Protein AF-A0A355UJI3-F1 (afdb_monomer)

Secondary structure (DSSP, 8-state):
--HHHHHHHHHHHHHHHHHHHHHHHHHHHHHHHHHHHHHHHHHHHHHHHTTSS-HHHHHHHHHHHHHHHHHHHHHHHHHHHHHHHHHHHHTEETTTTEE--------

Mean predicted aligned error: 5.79 Å

Sequence (107 aa):
MILLNQEERIREIIDIINQINILSENILVVKKTKELAEKRYEISKSRYENGKIGFLDYSNAQSDKDKSTLDFLQLLKKKWELYYKIRKLTLYDFKTNQKIKYKENME

Structure (mmCIF, N/CA/C/O backbone):
data_AF-A0A355UJI3-F1
#
_entry.id   AF-A0A355UJI3-F1
#
loop_
_atom_site.group_PDB
_atom_site.id
_atom_site.type_symbol
_atom_site.label_atom_id
_atom_site.label_alt_id
_atom_site.label_comp_id
_atom_site.label_asym_id
_atom_site.label_entity_id
_atom_site.label_seq_id
_atom_site.pdbx_PDB_ins_code
_atom_site.Cartn_x
_atom_site.Cartn_y
_atom_site.Cartn_z
_atom_site.occupancy
_atom_site.B_iso_or_equiv
_atom_site.auth_seq_id
_atom_site.auth_comp_id
_atom_site.auth_asym_id
_atom_site.auth_atom_id
_atom_site.pdbx_PDB_model_num
ATOM 1 N N . MET A 1 1 ? -13.656 -9.686 36.298 1.00 41.19 1 MET A N 1
ATOM 2 C CA . MET A 1 1 ? -13.497 -10.172 34.907 1.00 41.19 1 MET A CA 1
ATOM 3 C C . MET A 1 1 ? -14.114 -9.250 33.842 1.00 41.19 1 MET A C 1
ATOM 5 O O . MET A 1 1 ? -13.626 -9.264 32.727 1.00 41.19 1 MET A O 1
ATOM 9 N N . ILE A 1 2 ? -15.113 -8.402 34.148 1.00 43.78 2 ILE A N 1
ATOM 10 C CA . ILE A 1 2 ? -15.722 -7.473 33.159 1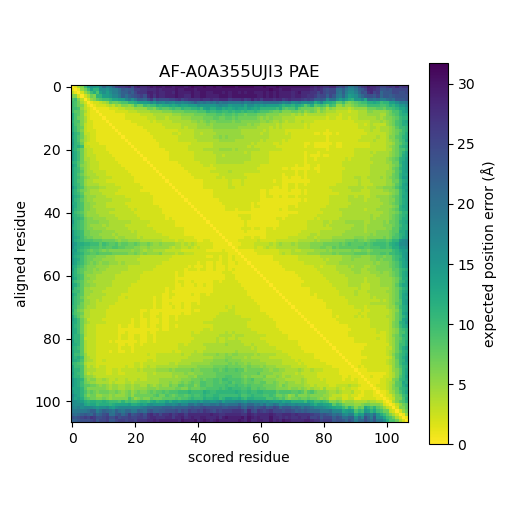.00 43.78 2 ILE A CA 1
ATOM 11 C C . ILE A 1 2 ? -14.919 -6.161 32.978 1.00 43.78 2 ILE A C 1
ATOM 13 O O . ILE A 1 2 ? -14.918 -5.589 31.892 1.00 43.78 2 ILE A O 1
ATOM 17 N N . LEU A 1 3 ? -14.171 -5.715 33.996 1.00 44.59 3 LEU A N 1
ATOM 18 C CA . LEU A 1 3 ? -13.338 -4.498 33.926 1.00 44.59 3 LEU A CA 1
ATOM 19 C C . LEU A 1 3 ? -12.045 -4.673 33.104 1.00 44.59 3 LEU A C 1
ATOM 21 O O . LEU A 1 3 ? -11.636 -3.738 32.425 1.00 44.59 3 LEU A O 1
ATOM 25 N N . LEU A 1 4 ? -11.467 -5.883 33.077 1.00 48.44 4 LEU A N 1
ATOM 26 C CA . LEU A 1 4 ? -10.279 -6.209 32.265 1.00 48.44 4 LEU A CA 1
ATOM 27 C C . LEU A 1 4 ? -10.532 -6.047 30.748 1.00 48.44 4 LEU A C 1
ATOM 29 O O . LEU A 1 4 ? -9.620 -5.705 30.007 1.00 48.44 4 LEU A O 1
ATOM 33 N N . ASN A 1 5 ? -11.784 -6.186 30.297 1.00 68.12 5 ASN A N 1
ATOM 34 C CA . ASN A 1 5 ? -12.153 -6.193 28.876 1.00 68.12 5 ASN A CA 1
ATOM 35 C C . ASN A 1 5 ? -12.242 -4.778 28.251 1.00 68.12 5 ASN A C 1
ATOM 37 O O . ASN A 1 5 ? -12.036 -4.600 27.053 1.00 68.12 5 ASN A O 1
ATOM 41 N N . GLN A 1 6 ? -12.531 -3.731 29.036 1.00 71.44 6 GLN A N 1
ATOM 42 C CA . GLN A 1 6 ? -12.634 -2.366 28.486 1.00 71.44 6 GLN A CA 1
ATOM 43 C C . GLN A 1 6 ? -11.256 -1.749 28.226 1.00 71.44 6 GLN A C 1
ATOM 45 O O . GLN A 1 6 ? -11.043 -1.140 27.179 1.00 71.44 6 GLN A O 1
ATOM 50 N N . GLU A 1 7 ? -10.305 -1.940 29.141 1.00 83.12 7 GLU A N 1
ATOM 51 C CA . GLU A 1 7 ? -8.935 -1.446 28.966 1.00 83.12 7 GLU A CA 1
ATOM 52 C C . GLU A 1 7 ? -8.203 -2.158 27.826 1.00 83.12 7 GLU A C 1
ATOM 54 O O . GLU A 1 7 ? -7.446 -1.525 27.092 1.00 83.12 7 GLU A O 1
ATOM 59 N N . GLU A 1 8 ? -8.433 -3.462 27.653 1.00 85.12 8 GLU A N 1
ATOM 60 C CA . GLU A 1 8 ? -7.911 -4.226 26.514 1.00 85.12 8 GLU A CA 1
ATOM 61 C C . GLU A 1 8 ? -8.478 -3.713 25.186 1.00 85.12 8 GLU A C 1
ATOM 63 O O . GLU A 1 8 ? -7.716 -3.468 24.251 1.00 85.12 8 GLU A O 1
ATOM 68 N N . ARG A 1 9 ? -9.789 -3.442 25.114 1.00 84.25 9 ARG A N 1
ATOM 69 C CA . ARG A 1 9 ? -10.416 -2.858 23.915 1.00 84.25 9 ARG A CA 1
ATOM 70 C C . ARG A 1 9 ? -9.897 -1.460 23.594 1.00 84.25 9 ARG A C 1
ATOM 72 O O . ARG A 1 9 ? -9.681 -1.150 22.425 1.00 84.25 9 ARG A O 1
ATOM 79 N N . ILE A 1 10 ? -9.705 -0.607 24.603 1.00 89.62 10 ILE A N 1
ATOM 80 C CA . ILE A 1 10 ? -9.150 0.740 24.405 1.00 89.62 10 ILE A CA 1
ATOM 81 C C . ILE A 1 10 ? -7.712 0.647 23.889 1.00 89.62 10 ILE A C 1
ATOM 83 O O . ILE A 1 10 ? -7.374 1.340 22.930 1.00 89.62 10 ILE A O 1
ATOM 87 N N . ARG A 1 11 ? -6.889 -0.235 24.470 1.00 92.00 11 ARG A N 1
ATOM 88 C CA . ARG A 1 11 ? -5.525 -0.488 23.986 1.00 92.00 11 ARG A CA 1
ATOM 89 C C . ARG A 1 11 ? -5.519 -0.958 22.534 1.00 92.00 11 ARG A C 1
ATOM 91 O O . ARG A 1 11 ? -4.834 -0.353 21.716 1.00 92.00 11 ARG A O 1
ATOM 98 N N . GLU A 1 12 ? -6.354 -1.937 22.186 1.00 92.44 12 GLU A N 1
ATOM 99 C CA . GLU A 1 12 ? -6.461 -2.419 20.804 1.00 92.44 12 GLU A CA 1
ATOM 100 C C . GLU A 1 12 ? -6.870 -1.298 19.830 1.00 92.44 12 GLU A C 1
ATOM 102 O O . GLU A 1 12 ? -6.328 -1.200 18.727 1.00 92.44 12 GLU A O 1
ATOM 107 N N . ILE A 1 13 ? -7.796 -0.419 20.228 1.00 93.38 13 ILE A N 1
ATOM 108 C CA . ILE A 1 13 ? -8.201 0.739 19.417 1.00 93.38 13 ILE A CA 1
ATOM 109 C C . ILE A 1 13 ? -7.025 1.699 19.200 1.00 93.38 13 ILE A C 1
ATOM 111 O O . ILE A 1 13 ? -6.801 2.127 18.066 1.00 93.38 13 ILE A O 1
ATOM 115 N N . ILE A 1 14 ? -6.273 2.026 20.255 1.00 94.81 14 ILE A N 1
ATOM 116 C CA . ILE A 1 14 ? -5.101 2.912 20.172 1.00 94.81 14 ILE A CA 1
ATOM 117 C C . ILE A 1 14 ? -4.053 2.320 19.221 1.00 94.81 14 ILE A C 1
ATOM 119 O O . ILE A 1 14 ? -3.566 3.021 18.332 1.00 94.81 14 ILE A O 1
ATOM 123 N N . ASP A 1 15 ? -3.768 1.024 19.340 1.00 96.44 15 ASP A N 1
ATOM 124 C CA . ASP A 1 15 ? -2.810 0.334 18.474 1.00 96.44 15 ASP A CA 1
ATOM 125 C C . ASP A 1 15 ? -3.242 0.361 17.004 1.00 96.44 15 ASP A C 1
ATOM 127 O O . ASP A 1 15 ? -2.427 0.629 16.117 1.00 96.44 15 ASP A O 1
ATOM 131 N N . ILE A 1 16 ? -4.531 0.135 16.723 1.00 96.38 16 ILE A N 1
ATOM 132 C CA . ILE A 1 16 ? -5.075 0.216 15.360 1.00 96.38 16 ILE A CA 1
ATOM 133 C C . ILE A 1 16 ? -4.948 1.639 14.802 1.00 96.38 16 ILE A C 1
ATOM 135 O O . ILE A 1 16 ? -4.554 1.799 13.646 1.00 96.38 16 ILE A O 1
ATOM 139 N N . ILE A 1 17 ? -5.256 2.671 15.594 1.00 95.62 17 ILE A N 1
ATOM 140 C CA . ILE A 1 17 ? -5.135 4.074 15.165 1.00 95.62 17 ILE A CA 1
ATOM 141 C C . ILE A 1 17 ? -3.679 4.402 14.819 1.00 95.62 17 ILE A C 1
ATOM 143 O O . ILE A 1 17 ? -3.413 4.949 13.747 1.00 95.62 17 ILE A O 1
ATOM 147 N N . ASN A 1 18 ? -2.734 4.003 15.672 1.00 97.12 18 ASN A N 1
ATOM 148 C CA . ASN A 1 18 ? -1.306 4.198 15.424 1.00 97.12 18 ASN A CA 1
ATOM 149 C C . ASN A 1 18 ? -0.859 3.508 14.126 1.00 97.12 18 ASN A C 1
ATOM 151 O O . ASN A 1 18 ? -0.186 4.120 13.295 1.00 97.12 18 ASN A O 1
ATOM 155 N N . GLN A 1 19 ? -1.295 2.266 13.894 1.00 97.69 19 GLN A N 1
ATOM 156 C CA . GLN A 1 19 ? -1.004 1.548 12.651 1.00 97.69 19 GLN A CA 1
ATOM 157 C C . GLN A 1 19 ? -1.610 2.230 11.417 1.00 97.69 19 GLN A C 1
ATOM 159 O O . GLN A 1 19 ? -0.947 2.320 10.385 1.00 97.69 19 GLN A O 1
ATOM 164 N N . ILE A 1 20 ? -2.845 2.739 11.500 1.00 97.06 20 ILE A N 1
ATOM 165 C CA . ILE A 1 20 ? -3.483 3.480 10.400 1.00 97.06 20 ILE A CA 1
ATOM 166 C C . ILE A 1 20 ? -2.700 4.756 10.070 1.00 97.06 20 ILE A C 1
ATOM 168 O O . ILE A 1 20 ? -2.553 5.076 8.886 1.00 97.06 20 ILE A O 1
ATOM 172 N N . ASN A 1 21 ? -2.187 5.469 11.075 1.00 96.25 21 ASN A N 1
ATOM 173 C CA . ASN A 1 21 ? -1.377 6.673 10.870 1.00 96.25 21 ASN A CA 1
ATOM 174 C C . ASN A 1 21 ? -0.077 6.338 10.127 1.00 96.25 21 ASN A C 1
ATOM 176 O O . ASN A 1 21 ? 0.158 6.877 9.045 1.00 96.25 21 ASN A O 1
ATOM 180 N N . ILE A 1 22 ? 0.680 5.350 10.616 1.00 97.44 22 ILE A N 1
ATOM 181 C CA . ILE A 1 22 ? 1.919 4.881 9.971 1.00 97.44 22 ILE A CA 1
ATOM 182 C C . ILE A 1 22 ? 1.648 4.403 8.536 1.00 97.44 22 ILE A C 1
ATOM 184 O O . ILE A 1 22 ? 2.358 4.761 7.596 1.00 97.44 22 ILE A O 1
ATOM 188 N N . LEU A 1 23 ? 0.589 3.614 8.324 1.00 97.56 23 LEU A N 1
ATOM 189 C CA . LEU A 1 23 ? 0.215 3.158 6.983 1.00 97.56 23 LEU A CA 1
ATOM 190 C C . LEU A 1 23 ? -0.171 4.314 6.064 1.00 97.56 23 LEU A C 1
ATOM 192 O O . LEU A 1 23 ? 0.101 4.246 4.870 1.00 97.56 23 LEU A O 1
ATOM 196 N N . SER A 1 24 ? -0.803 5.365 6.586 1.00 96.88 24 SER A N 1
ATOM 197 C CA . SER A 1 24 ? -1.184 6.530 5.787 1.00 96.88 24 SER A CA 1
ATOM 198 C C . SER A 1 24 ? 0.040 7.268 5.256 1.00 96.88 24 SER A C 1
ATOM 200 O O . SER A 1 24 ? 0.064 7.606 4.074 1.00 96.88 24 SER A O 1
ATOM 202 N N . GLU A 1 25 ? 1.068 7.445 6.083 1.00 97.06 25 GLU A N 1
ATOM 203 C CA . GLU A 1 25 ? 2.350 8.022 5.667 1.00 97.06 25 GLU A CA 1
ATOM 204 C C . GLU A 1 25 ? 3.062 7.123 4.649 1.00 97.06 25 GLU A C 1
ATOM 206 O O . GLU A 1 25 ? 3.444 7.579 3.568 1.00 97.06 25 GLU A O 1
ATOM 211 N N . ASN A 1 26 ? 3.140 5.819 4.927 1.00 97.44 26 ASN A N 1
ATOM 212 C CA . ASN A 1 26 ? 3.767 4.853 4.024 1.00 97.44 26 ASN A CA 1
ATOM 213 C C . ASN A 1 26 ? 3.064 4.776 2.663 1.00 97.44 26 ASN A C 1
ATOM 215 O O . ASN A 1 26 ? 3.728 4.672 1.635 1.00 97.44 26 ASN A O 1
ATOM 219 N N . ILE A 1 27 ? 1.732 4.880 2.620 1.00 98.25 27 ILE A N 1
ATOM 220 C CA . ILE A 1 27 ? 0.973 4.924 1.362 1.00 98.25 27 ILE A CA 1
ATOM 221 C C . ILE A 1 27 ? 1.385 6.130 0.516 1.00 98.25 27 ILE A C 1
ATOM 223 O O . ILE A 1 27 ? 1.501 5.990 -0.700 1.00 98.25 27 ILE A O 1
ATOM 227 N N . LEU A 1 28 ? 1.635 7.298 1.119 1.00 97.56 28 LEU A N 1
ATOM 228 C CA . LEU A 1 28 ? 2.091 8.477 0.374 1.00 97.56 28 LEU A CA 1
ATOM 229 C C . LEU A 1 28 ? 3.481 8.259 -0.230 1.00 97.56 28 LEU A C 1
ATOM 231 O O . LEU A 1 28 ? 3.714 8.640 -1.378 1.00 97.56 28 LEU A O 1
ATOM 235 N N . VAL A 1 29 ? 4.388 7.628 0.518 1.00 97.69 29 VAL A N 1
ATOM 236 C CA . VAL A 1 29 ? 5.737 7.294 0.040 1.00 97.69 29 VAL A CA 1
ATOM 237 C C . VAL A 1 29 ? 5.668 6.270 -1.093 1.00 97.69 29 VAL A C 1
ATOM 239 O O . VAL A 1 29 ? 6.167 6.525 -2.187 1.00 97.69 29 VAL A O 1
ATOM 242 N N . VAL A 1 30 ? 4.983 5.146 -0.873 1.00 97.31 30 VAL A N 1
ATOM 243 C CA . VAL A 1 30 ? 4.873 4.058 -1.857 1.00 97.31 30 VAL A CA 1
ATOM 244 C C . VAL A 1 30 ? 4.128 4.511 -3.113 1.00 97.31 30 VAL A C 1
ATOM 246 O O . VAL A 1 30 ? 4.492 4.103 -4.213 1.00 97.31 30 VAL A O 1
ATOM 249 N N . LYS A 1 31 ? 3.150 5.420 -2.994 1.00 98.44 31 LYS A N 1
ATOM 250 C CA . LYS A 1 31 ? 2.497 6.040 -4.156 1.00 98.44 31 LYS A CA 1
ATOM 251 C C . LYS A 1 31 ? 3.502 6.779 -5.043 1.00 98.44 31 LYS A C 1
ATOM 253 O O . LYS A 1 31 ? 3.506 6.563 -6.251 1.00 98.44 31 LYS A O 1
ATOM 258 N N . LYS A 1 32 ? 4.378 7.603 -4.458 1.00 98.00 32 LYS A N 1
ATOM 259 C CA . LYS A 1 32 ? 5.425 8.318 -5.210 1.00 98.00 32 LYS A CA 1
ATOM 260 C C . LYS A 1 32 ? 6.418 7.348 -5.856 1.00 98.00 32 LYS A C 1
ATOM 262 O O . LYS A 1 32 ? 6.796 7.544 -7.008 1.00 98.00 32 LYS A O 1
ATOM 267 N N . THR A 1 33 ? 6.806 6.287 -5.147 1.00 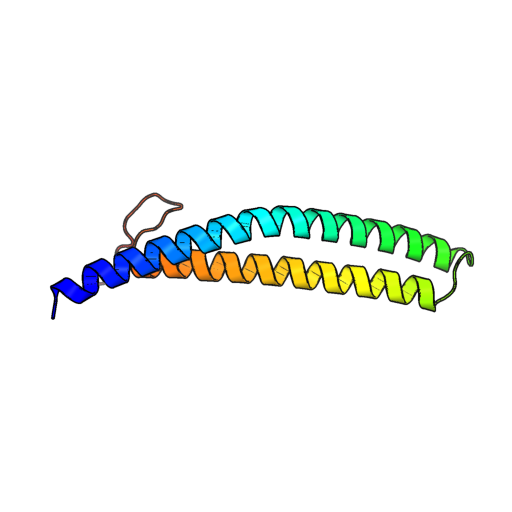97.50 33 THR A N 1
ATOM 268 C CA . THR A 1 33 ? 7.679 5.236 -5.695 1.00 97.50 33 THR A CA 1
ATOM 269 C C . THR A 1 33 ? 7.029 4.527 -6.881 1.00 97.50 33 THR A C 1
ATOM 271 O O . THR A 1 33 ? 7.675 4.354 -7.912 1.00 97.50 33 THR A O 1
ATOM 274 N N . LYS A 1 34 ? 5.738 4.184 -6.782 1.00 98.44 34 LYS A N 1
ATOM 275 C CA . LYS A 1 34 ? 4.962 3.607 -7.886 1.00 98.44 34 LYS A CA 1
ATOM 276 C C . LYS A 1 34 ? 4.938 4.540 -9.100 1.00 98.44 34 LYS A C 1
ATOM 278 O O . LYS A 1 34 ? 5.255 4.096 -10.197 1.00 98.44 34 LYS A O 1
ATOM 283 N N . GLU A 1 35 ? 4.624 5.822 -8.909 1.00 98.50 35 GLU A N 1
ATOM 284 C CA . GLU A 1 35 ? 4.603 6.817 -9.995 1.00 98.50 35 GLU A CA 1
ATOM 285 C C . GLU A 1 35 ? 5.977 6.961 -10.674 1.00 98.50 35 GLU A C 1
ATOM 287 O O . GLU A 1 35 ? 6.069 7.110 -11.895 1.00 98.50 35 GLU A O 1
ATOM 292 N N . LEU A 1 36 ? 7.065 6.899 -9.900 1.00 98.31 36 LEU A N 1
ATOM 293 C CA . LEU A 1 36 ? 8.426 6.909 -10.438 1.00 98.31 36 LEU A CA 1
ATOM 294 C C . LEU A 1 36 ? 8.733 5.637 -11.243 1.00 98.31 36 LEU A C 1
ATOM 296 O O . LEU A 1 36 ? 9.303 5.729 -12.331 1.00 98.31 36 LEU A O 1
ATOM 300 N N . ALA A 1 37 ? 8.349 4.464 -10.735 1.00 98.38 37 ALA A N 1
ATOM 301 C CA . ALA A 1 37 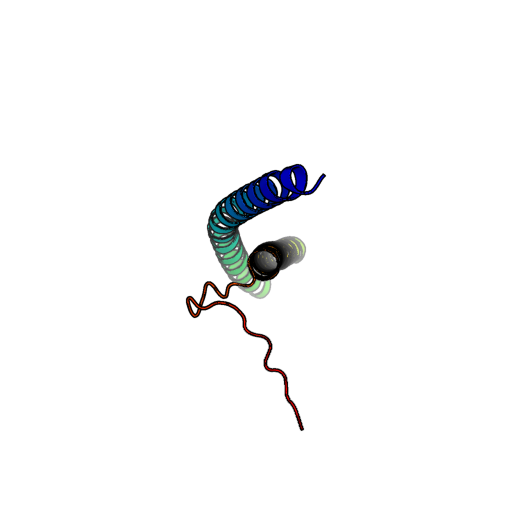? 8.547 3.190 -11.420 1.00 98.38 37 ALA A CA 1
ATOM 302 C C . ALA A 1 37 ? 7.751 3.116 -12.736 1.00 98.38 37 ALA A C 1
ATOM 304 O O . ALA A 1 37 ? 8.282 2.646 -13.741 1.00 98.38 37 ALA A O 1
ATOM 305 N N . GLU A 1 38 ? 6.530 3.660 -12.767 1.00 98.62 38 GLU A N 1
ATOM 306 C CA . GLU A 1 38 ? 5.721 3.817 -13.985 1.00 98.62 38 GLU A CA 1
ATOM 307 C C . GLU A 1 38 ? 6.425 4.699 -15.019 1.00 98.62 38 GLU A C 1
ATOM 309 O O . GLU A 1 38 ? 6.605 4.281 -16.160 1.00 98.62 38 GLU A O 1
ATOM 314 N N . LYS A 1 39 ? 6.924 5.875 -14.618 1.00 98.56 39 LYS A N 1
ATOM 315 C CA . LYS A 1 39 ? 7.695 6.746 -15.522 1.00 98.56 39 LYS A CA 1
ATOM 316 C C . LYS A 1 39 ? 8.944 6.053 -16.064 1.00 98.56 39 LYS A C 1
ATOM 318 O O . LYS A 1 39 ? 9.246 6.168 -17.251 1.00 98.56 39 LYS A O 1
ATOM 323 N N . ARG A 1 40 ? 9.680 5.335 -15.209 1.00 98.25 40 ARG A N 1
ATOM 324 C CA . ARG A 1 40 ? 10.875 4.587 -15.623 1.00 98.25 40 ARG A CA 1
ATOM 325 C C . ARG A 1 40 ? 10.525 3.492 -16.626 1.00 98.25 40 ARG A C 1
ATOM 327 O O . ARG A 1 40 ? 11.242 3.344 -17.610 1.00 98.25 40 ARG A O 1
ATOM 334 N N . TYR A 1 41 ? 9.436 2.765 -16.400 1.00 98.69 41 TYR A N 1
ATOM 335 C CA . TYR A 1 41 ? 8.942 1.765 -17.338 1.00 98.69 41 TYR A CA 1
ATOM 336 C C . TYR A 1 41 ? 8.643 2.371 -18.716 1.00 98.69 41 TYR A C 1
ATOM 338 O O . TYR A 1 41 ? 9.161 1.862 -19.708 1.00 98.69 41 TYR A O 1
ATOM 346 N N . GLU A 1 42 ? 7.902 3.481 -18.787 1.00 98.62 42 GLU A N 1
ATOM 347 C CA . GLU A 1 42 ? 7.573 4.133 -20.066 1.00 98.62 42 GLU A CA 1
ATOM 348 C C . GLU A 1 42 ? 8.832 4.591 -20.825 1.00 98.62 42 GLU A C 1
ATOM 350 O O . GLU A 1 42 ? 8.967 4.368 -22.030 1.00 98.62 42 GLU A O 1
ATOM 355 N N . ILE A 1 43 ? 9.811 5.164 -20.112 1.00 98.44 43 ILE A N 1
ATOM 356 C CA . ILE A 1 43 ? 11.098 5.565 -20.702 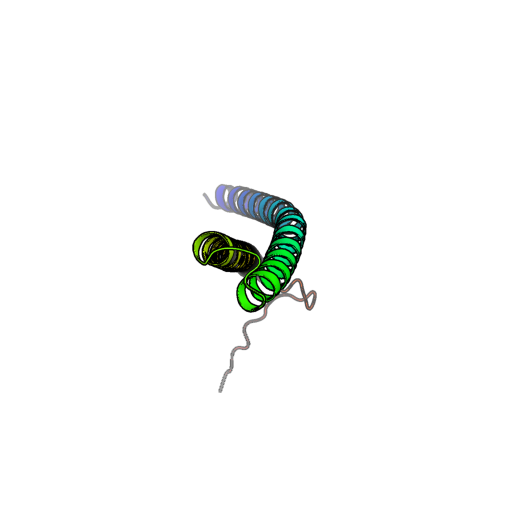1.00 98.44 43 ILE A CA 1
ATOM 357 C C . ILE A 1 43 ? 11.868 4.342 -21.218 1.00 98.44 43 ILE A C 1
ATOM 359 O O . ILE A 1 43 ? 12.384 4.368 -22.339 1.00 98.44 43 ILE A O 1
ATOM 363 N N . SER A 1 44 ? 11.964 3.275 -20.419 1.00 98.38 44 SER A N 1
ATOM 364 C CA . SER A 1 44 ? 12.658 2.044 -20.810 1.00 98.38 44 SER A CA 1
ATOM 365 C C . SER A 1 44 ? 11.989 1.374 -22.006 1.00 98.38 44 SER A C 1
ATOM 367 O O . SER A 1 44 ? 12.685 0.976 -22.935 1.00 98.38 44 SER A O 1
ATOM 369 N N . LYS A 1 45 ? 10.655 1.311 -22.031 1.00 98.50 45 LYS A N 1
ATOM 370 C CA . LYS A 1 45 ? 9.881 0.776 -23.154 1.00 98.50 45 LYS A CA 1
ATOM 371 C C . LYS A 1 45 ? 10.212 1.515 -24.449 1.00 98.50 45 LYS A C 1
ATOM 373 O O . LYS A 1 45 ? 10.652 0.891 -25.409 1.00 98.50 45 LYS A O 1
ATOM 378 N N . SER A 1 46 ? 10.123 2.846 -24.436 1.00 98.44 46 SER A N 1
ATOM 379 C CA . SER A 1 46 ? 10.454 3.667 -25.604 1.00 98.44 46 SER A CA 1
ATOM 380 C C . SER A 1 46 ? 11.907 3.475 -26.060 1.00 98.44 46 SER A C 1
ATOM 382 O O . SER A 1 46 ? 12.189 3.389 -27.255 1.00 98.44 46 SER A O 1
ATOM 384 N N . ARG A 1 47 ? 12.867 3.378 -25.132 1.00 98.25 47 ARG A N 1
ATOM 385 C CA . ARG A 1 47 ? 14.275 3.131 -25.485 1.00 98.25 47 ARG A CA 1
ATOM 386 C C . ARG A 1 47 ? 14.495 1.743 -26.084 1.00 98.25 47 ARG A C 1
ATOM 388 O O . ARG A 1 47 ? 15.291 1.637 -27.011 1.00 98.25 47 ARG A O 1
ATOM 395 N N . TYR A 1 48 ? 13.813 0.719 -25.576 1.00 98.25 48 TYR A N 1
ATOM 396 C CA . TYR A 1 48 ? 13.893 -0.648 -26.091 1.00 98.25 48 TYR A CA 1
ATOM 397 C C . TYR A 1 48 ? 13.309 -0.747 -27.503 1.00 98.25 48 TYR A C 1
ATOM 399 O O . TYR A 1 48 ? 13.969 -1.268 -28.397 1.00 98.25 48 TYR A O 1
ATOM 407 N N . GLU A 1 49 ? 12.139 -0.146 -27.735 1.00 98.06 49 GLU A N 1
ATOM 408 C CA . GLU A 1 49 ? 11.499 -0.073 -29.059 1.00 98.06 49 GLU A CA 1
ATOM 409 C C . GLU A 1 49 ? 12.376 0.654 -30.092 1.00 98.06 49 G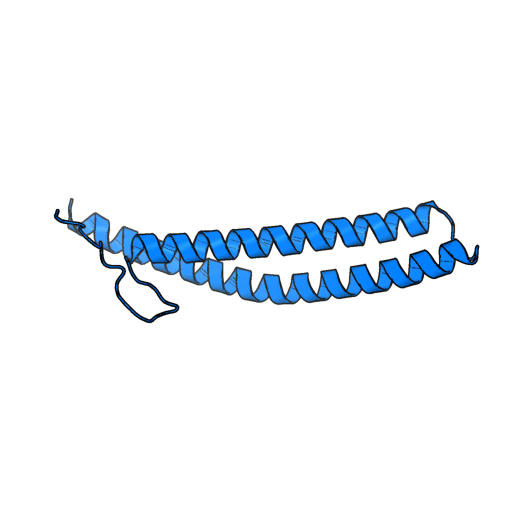LU A C 1
ATOM 411 O O . GLU A 1 49 ? 12.392 0.294 -31.264 1.00 98.06 49 GLU A O 1
ATOM 416 N N . ASN A 1 50 ? 13.165 1.637 -29.649 1.00 98.19 50 ASN A N 1
ATOM 417 C CA . ASN A 1 50 ? 14.142 2.346 -30.480 1.00 98.19 50 ASN A CA 1
ATOM 418 C C . ASN A 1 50 ? 15.522 1.655 -30.557 1.00 98.19 50 ASN A C 1
ATOM 420 O O . ASN A 1 50 ? 16.470 2.256 -31.063 1.00 98.19 50 ASN A O 1
ATOM 424 N N . GLY A 1 51 ? 15.681 0.447 -30.004 1.00 97.50 51 GLY A N 1
ATOM 425 C CA . GLY A 1 51 ? 16.938 -0.312 -30.023 1.00 97.50 51 GLY A CA 1
ATOM 426 C C . GLY A 1 51 ? 18.076 0.278 -29.179 1.00 97.50 51 GLY A C 1
ATOM 427 O O . GLY A 1 51 ? 19.231 -0.098 -29.353 1.00 97.50 51 GLY A O 1
ATOM 428 N N . LYS A 1 52 ? 17.781 1.218 -28.270 1.00 97.62 52 LYS A N 1
ATOM 429 C CA . LYS A 1 52 ? 18.783 1.932 -27.454 1.00 97.62 52 LYS A CA 1
ATOM 430 C C . LYS A 1 52 ? 19.175 1.200 -26.167 1.00 97.62 52 LYS A C 1
ATOM 432 O O . LYS A 1 52 ? 20.176 1.571 -25.561 1.00 97.62 52 LYS A O 1
ATOM 437 N N . ILE A 1 53 ? 18.379 0.229 -25.716 1.00 97.75 53 ILE A N 1
ATOM 438 C CA . ILE A 1 53 ? 18.663 -0.626 -24.549 1.00 97.75 53 ILE A CA 1
ATOM 439 C C . ILE A 1 53 ? 18.315 -2.084 -24.863 1.00 97.75 53 ILE A C 1
ATOM 441 O O . ILE A 1 53 ? 17.539 -2.349 -25.782 1.00 97.75 53 ILE A O 1
ATOM 445 N N . GLY A 1 54 ? 18.860 -3.023 -24.088 1.00 98.19 54 GLY A N 1
ATOM 446 C CA . GLY A 1 54 ? 18.577 -4.450 -24.247 1.00 98.19 54 GLY A CA 1
ATOM 447 C C . GLY A 1 54 ? 17.255 -4.892 -23.607 1.00 98.19 54 GLY A C 1
ATOM 448 O O . GLY A 1 54 ? 16.670 -4.192 -22.780 1.00 98.19 54 GLY A O 1
ATOM 449 N N . PHE A 1 55 ? 16.813 -6.110 -23.948 1.00 97.31 55 PHE A N 1
ATOM 450 C CA . PHE A 1 55 ? 15.611 -6.726 -23.365 1.00 97.31 55 PHE A CA 1
ATOM 451 C C . PHE A 1 55 ? 15.688 -6.842 -21.834 1.00 97.31 55 PHE A C 1
ATOM 453 O O . PHE A 1 55 ? 14.688 -6.624 -21.155 1.00 97.31 55 PHE A O 1
ATOM 460 N N . LEU A 1 56 ? 16.869 -7.135 -21.276 1.00 98.12 56 LEU A N 1
ATOM 461 C CA . LEU A 1 56 ? 17.051 -7.282 -19.829 1.00 98.12 56 LEU A CA 1
ATOM 462 C C . LEU A 1 56 ? 16.772 -5.971 -19.073 1.00 98.12 56 LEU A C 1
ATOM 464 O O . LEU A 1 56 ? 16.066 -5.982 -18.066 1.00 98.12 56 LEU A O 1
ATOM 468 N N . ASP A 1 57 ? 17.257 -4.836 -19.582 1.00 97.12 57 ASP A N 1
ATOM 469 C CA . ASP A 1 57 ? 17.022 -3.518 -18.976 1.00 97.12 57 ASP A CA 1
ATOM 470 C C . ASP A 1 57 ? 15.537 -3.139 -18.992 1.00 97.12 57 ASP A C 1
ATOM 472 O O . ASP A 1 57 ? 15.000 -2.618 -18.008 1.00 97.12 57 ASP A O 1
ATOM 476 N N . TYR A 1 58 ? 14.858 -3.438 -20.103 1.00 98.00 58 TYR A N 1
ATOM 477 C CA . TYR A 1 58 ? 13.414 -3.274 -20.228 1.00 98.00 58 TYR A CA 1
ATOM 478 C C . TYR A 1 58 ? 12.651 -4.178 -19.248 1.00 98.00 58 TYR A C 1
ATOM 480 O O . TYR A 1 58 ? 11.807 -3.691 -18.492 1.00 98.00 58 TYR A O 1
ATOM 488 N N . SER A 1 59 ? 12.989 -5.470 -19.205 1.00 98.12 59 SER A N 1
ATOM 489 C CA . SER A 1 59 ? 12.356 -6.463 -18.330 1.00 98.12 59 SER A CA 1
ATOM 490 C C . SER A 1 59 ? 12.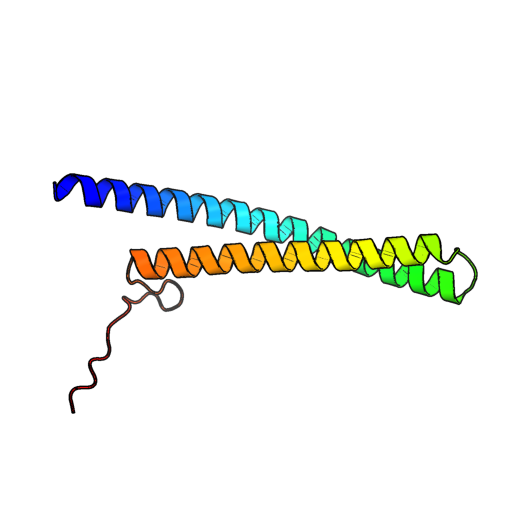504 -6.107 -16.847 1.00 98.12 59 SER A C 1
ATOM 492 O O . SER A 1 59 ? 11.562 -6.276 -16.069 1.00 98.12 59 SER A O 1
ATOM 494 N N . ASN A 1 60 ? 13.653 -5.554 -16.448 1.00 98.62 60 ASN A N 1
ATOM 495 C CA . ASN A 1 60 ? 13.875 -5.067 -15.086 1.00 98.62 60 ASN A CA 1
ATOM 496 C C . ASN A 1 60 ? 12.969 -3.871 -14.760 1.00 98.62 60 ASN A C 1
ATOM 498 O O . ASN A 1 60 ? 12.322 -3.851 -13.717 1.00 98.62 60 ASN A O 1
ATOM 502 N N . ALA A 1 61 ? 12.860 -2.894 -15.667 1.00 98.38 61 ALA A N 1
ATOM 503 C CA . ALA A 1 61 ? 11.983 -1.741 -15.464 1.00 98.38 61 ALA A CA 1
ATOM 504 C C . ALA A 1 61 ? 10.497 -2.130 -15.375 1.00 98.38 61 ALA A C 1
ATOM 506 O O . ALA A 1 61 ? 9.773 -1.593 -14.535 1.00 98.38 61 ALA A O 1
ATOM 507 N N . GLN A 1 62 ? 10.053 -3.083 -16.199 1.00 98.56 62 GLN A N 1
ATOM 508 C CA . GLN A 1 62 ? 8.711 -3.664 -16.116 1.00 98.56 62 GLN A CA 1
ATOM 509 C C . GLN A 1 62 ? 8.485 -4.352 -14.760 1.00 98.56 62 GLN A C 1
ATOM 511 O O . GLN A 1 62 ? 7.497 -4.061 -14.087 1.00 98.56 62 GLN A O 1
ATOM 516 N N . SER A 1 63 ? 9.420 -5.205 -14.333 1.00 98.50 63 SER A N 1
ATOM 517 C CA . SER A 1 63 ? 9.318 -5.940 -13.064 1.00 98.50 63 SER A CA 1
ATOM 518 C C . SER A 1 63 ? 9.256 -4.998 -11.857 1.00 98.50 63 SER A C 1
ATOM 520 O O . SER A 1 63 ? 8.440 -5.193 -10.957 1.00 98.50 63 SER A O 1
ATOM 522 N N . ASP A 1 64 ? 10.061 -3.932 -11.857 1.00 98.19 64 ASP A N 1
ATOM 523 C CA . ASP A 1 64 ? 10.066 -2.930 -10.787 1.00 98.19 64 ASP A CA 1
ATOM 524 C C . ASP A 1 64 ? 8.746 -2.145 -10.712 1.00 98.19 64 ASP A C 1
ATOM 526 O O . ASP A 1 64 ? 8.256 -1.856 -9.613 1.00 98.19 64 ASP A O 1
ATOM 530 N N . LYS A 1 65 ? 8.136 -1.823 -11.863 1.00 98.62 65 LYS A N 1
ATOM 531 C CA . LYS A 1 65 ? 6.805 -1.196 -11.934 1.00 98.62 65 LYS A CA 1
ATOM 532 C C . LYS A 1 65 ? 5.729 -2.114 -11.359 1.00 98.62 65 LYS A C 1
ATOM 534 O O . LYS A 1 65 ? 4.905 -1.667 -10.554 1.00 98.62 65 LYS A O 1
ATOM 539 N N . ASP A 1 66 ? 5.741 -3.383 -11.752 1.00 98.62 66 ASP A N 1
ATOM 540 C CA . ASP A 1 66 ? 4.748 -4.362 -11.306 1.00 98.62 66 ASP A CA 1
ATOM 541 C C . ASP A 1 66 ? 4.874 -4.615 -9.799 1.00 98.62 66 ASP A C 1
ATOM 543 O O . ASP A 1 66 ? 3.879 -4.540 -9.075 1.00 98.62 66 ASP A O 1
ATOM 547 N N . LYS A 1 67 ? 6.103 -4.779 -9.294 1.00 98.44 67 LYS A N 1
ATOM 548 C CA . LYS A 1 67 ? 6.377 -4.892 -7.857 1.00 98.44 67 LYS A CA 1
ATOM 549 C C . LYS A 1 67 ? 5.892 -3.664 -7.083 1.00 98.44 67 LYS A C 1
ATOM 551 O O . LYS A 1 67 ? 5.124 -3.807 -6.137 1.00 98.44 67 LYS A O 1
ATOM 556 N N . SER A 1 68 ? 6.259 -2.459 -7.523 1.00 98.31 68 SER A N 1
ATOM 557 C CA . SER A 1 68 ? 5.849 -1.212 -6.853 1.00 98.31 68 SER A CA 1
ATOM 558 C C . SER A 1 68 ? 4.326 -1.028 -6.843 1.00 98.31 68 SER A C 1
ATOM 560 O O . SER A 1 68 ? 3.758 -0.482 -5.895 1.00 98.31 68 SER A O 1
ATOM 562 N N . THR A 1 69 ? 3.644 -1.504 -7.887 1.00 98.38 69 THR A N 1
ATOM 563 C CA . THR A 1 69 ? 2.179 -1.488 -7.965 1.00 98.38 69 THR A CA 1
ATOM 564 C C . THR A 1 69 ? 1.557 -2.458 -6.966 1.00 98.38 69 THR A C 1
ATOM 566 O O . THR A 1 69 ? 0.628 -2.079 -6.250 1.00 98.38 69 THR A O 1
ATOM 569 N N . LEU A 1 70 ? 2.076 -3.685 -6.875 1.00 98.44 70 LEU A N 1
ATOM 570 C CA . LEU A 1 70 ? 1.617 -4.671 -5.895 1.00 98.44 70 LEU A CA 1
ATOM 571 C C . LEU A 1 70 ? 1.839 -4.184 -4.461 1.00 98.44 70 LEU A C 1
ATOM 573 O O . LEU A 1 70 ? 0.913 -4.262 -3.654 1.00 98.44 70 LEU A O 1
ATOM 577 N N . ASP A 1 71 ? 3.008 -3.615 -4.162 1.00 97.88 71 ASP A N 1
ATOM 578 C CA . ASP A 1 71 ? 3.325 -3.061 -2.842 1.00 97.88 71 ASP A CA 1
ATOM 579 C C . ASP A 1 71 ? 2.318 -1.964 -2.453 1.00 97.88 71 ASP A C 1
ATOM 581 O O . ASP A 1 71 ? 1.735 -1.997 -1.365 1.00 97.88 71 ASP A O 1
ATOM 585 N N . PHE A 1 72 ? 2.018 -1.034 -3.369 1.00 98.31 72 PHE A N 1
ATOM 586 C CA . PHE A 1 72 ? 1.006 0.004 -3.150 1.00 98.31 72 PHE A CA 1
ATOM 587 C C . PHE A 1 72 ? -0.379 -0.579 -2.829 1.00 98.31 72 PHE A C 1
ATOM 589 O O . PHE A 1 72 ? -1.030 -0.160 -1.866 1.00 98.31 72 PHE A O 1
ATOM 596 N N . LEU A 1 73 ? -0.826 -1.568 -3.608 1.00 98.25 73 LEU A N 1
ATOM 597 C CA . LEU A 1 73 ? -2.123 -2.219 -3.411 1.00 98.25 73 LEU A CA 1
ATOM 598 C C . LEU A 1 73 ? -2.189 -2.982 -2.083 1.00 98.25 73 LEU A C 1
ATOM 600 O O . LEU A 1 73 ? -3.208 -2.924 -1.392 1.00 98.25 73 LEU A O 1
ATOM 604 N N . GLN A 1 74 ? -1.107 -3.655 -1.688 1.00 98.19 74 GLN A N 1
ATOM 605 C CA . GLN A 1 74 ? -1.028 -4.359 -0.409 1.00 98.19 74 GLN A CA 1
ATOM 606 C C . GLN A 1 74 ? -1.136 -3.398 0.778 1.00 98.19 74 GLN A C 1
ATOM 608 O O . GLN A 1 74 ? -1.847 -3.693 1.740 1.00 98.19 74 GLN A O 1
ATOM 613 N N . LEU A 1 75 ? -0.478 -2.236 0.719 1.00 97.88 75 LEU A N 1
ATOM 614 C CA . LEU A 1 75 ? -0.591 -1.222 1.770 1.00 97.88 75 LEU A CA 1
ATOM 615 C C . LEU A 1 75 ? -2.009 -0.645 1.857 1.00 97.88 75 LEU A C 1
ATOM 617 O O . LEU A 1 75 ? -2.549 -0.507 2.957 1.00 97.88 75 LEU A O 1
ATOM 621 N N . LEU A 1 76 ? -2.636 -0.349 0.713 1.00 97.81 76 LEU A N 1
ATOM 622 C CA . LEU A 1 76 ? -4.029 0.099 0.680 1.00 97.81 76 LEU A CA 1
ATOM 623 C C . LEU A 1 76 ? -4.968 -0.938 1.297 1.00 97.81 76 LEU A C 1
ATOM 625 O O . LEU A 1 76 ? -5.802 -0.580 2.129 1.00 97.81 76 LEU A O 1
ATOM 629 N N . LYS A 1 77 ? -4.812 -2.215 0.929 1.00 98.38 77 LYS A N 1
ATOM 630 C CA . LYS A 1 77 ? -5.592 -3.321 1.492 1.00 98.38 77 LYS A CA 1
ATOM 631 C C . LYS A 1 77 ? -5.470 -3.360 3.017 1.00 98.38 77 LYS A C 1
ATOM 633 O O . LYS A 1 77 ? -6.492 -3.313 3.695 1.00 98.38 77 LYS A O 1
ATOM 638 N N . LYS A 1 78 ? -4.244 -3.344 3.552 1.00 98.31 78 LYS A N 1
ATOM 639 C CA . LYS A 1 78 ? -3.988 -3.342 5.005 1.00 98.31 78 LYS A CA 1
ATOM 640 C C . LYS A 1 78 ? -4.659 -2.162 5.710 1.00 98.31 78 LYS A C 1
ATOM 642 O O . LYS A 1 78 ? -5.286 -2.332 6.754 1.00 98.31 78 LYS A O 1
ATOM 647 N N . LYS A 1 79 ? -4.574 -0.959 5.131 1.00 97.62 79 LYS A N 1
ATOM 648 C CA . LYS A 1 79 ? -5.237 0.228 5.692 1.00 97.62 79 LYS A CA 1
ATOM 649 C C . LYS A 1 79 ? -6.759 0.060 5.729 1.00 97.62 79 LYS A C 1
ATOM 651 O O . LYS A 1 79 ? -7.380 0.416 6.729 1.00 97.62 79 LYS A O 1
ATOM 656 N N . TRP A 1 80 ? -7.361 -0.493 4.676 1.00 97.25 80 TRP A N 1
ATOM 657 C CA . TRP A 1 80 ? -8.798 -0.773 4.647 1.00 97.25 80 TRP A CA 1
ATOM 658 C C . TRP A 1 80 ? -9.206 -1.834 5.668 1.00 97.25 80 TRP A C 1
ATOM 660 O O . TRP A 1 80 ? -10.192 -1.639 6.373 1.00 97.25 80 TRP A O 1
ATOM 670 N N . GLU A 1 81 ? -8.442 -2.916 5.802 1.00 98.06 81 GLU A N 1
ATOM 671 C CA . GLU A 1 81 ? -8.693 -3.952 6.810 1.00 98.06 81 GLU A CA 1
ATOM 672 C C . GLU A 1 81 ? -8.724 -3.357 8.222 1.00 98.06 81 GLU A C 1
ATOM 674 O O . GLU A 1 81 ? -9.680 -3.585 8.964 1.00 98.06 81 GLU A O 1
ATOM 679 N N . LEU A 1 82 ? -7.745 -2.516 8.569 1.00 97.25 82 LEU A N 1
ATOM 680 C CA . LEU A 1 82 ? -7.721 -1.823 9.858 1.00 97.25 82 LEU A CA 1
ATOM 681 C C . LEU A 1 82 ? -8.880 -0.834 10.020 1.00 97.25 82 LEU A C 1
ATOM 683 O O . LEU A 1 82 ? -9.488 -0.779 11.089 1.00 97.25 82 LEU A O 1
ATOM 687 N N . TYR A 1 83 ? -9.235 -0.098 8.964 1.00 95.88 83 TYR A N 1
ATOM 688 C CA . TYR A 1 83 ? -10.385 0.808 8.978 1.00 95.88 83 TYR A CA 1
ATOM 689 C C . TYR A 1 83 ? -11.703 0.070 9.270 1.00 95.88 83 TYR A C 1
ATOM 691 O O . TYR A 1 83 ? -12.517 0.526 10.072 1.00 95.88 83 TYR A O 1
ATOM 699 N N . TYR A 1 84 ? -11.924 -1.099 8.668 1.00 95.00 84 TYR A N 1
ATOM 700 C CA . TYR A 1 84 ? -13.113 -1.903 8.963 1.00 95.00 84 TYR A CA 1
ATOM 701 C C . TYR A 1 84 ? -13.020 -2.619 10.316 1.00 95.00 84 TYR A C 1
ATOM 703 O O . TYR A 1 84 ? -14.044 -2.783 10.984 1.00 95.00 84 TYR A O 1
ATOM 711 N N . LYS A 1 85 ? -11.811 -2.974 10.771 1.00 94.44 85 LYS A N 1
ATOM 712 C CA . LYS A 1 85 ? -11.587 -3.526 12.113 1.00 94.44 85 LYS A CA 1
ATOM 713 C C . LYS A 1 85 ? -12.009 -2.533 13.197 1.00 94.44 85 LYS A C 1
ATOM 715 O O . LYS A 1 85 ? -12.786 -2.904 14.075 1.00 94.44 85 LYS A O 1
ATOM 720 N N . ILE A 1 86 ? -11.585 -1.269 13.109 1.00 93.69 86 ILE A N 1
ATOM 721 C CA . ILE A 1 86 ? -11.977 -0.254 14.098 1.00 93.69 86 ILE A CA 1
ATOM 722 C C . ILE A 1 86 ? -13.484 0.022 14.059 1.00 93.69 86 ILE A C 1
ATOM 724 O O . ILE A 1 86 ? -14.102 0.065 15.117 1.00 93.69 86 ILE A O 1
ATOM 728 N N . ARG A 1 87 ? -14.111 0.088 12.873 1.00 93.38 87 ARG A N 1
ATOM 729 C CA . ARG A 1 87 ? -15.579 0.221 12.747 1.00 93.38 87 ARG A CA 1
ATOM 730 C C . ARG A 1 87 ? -16.331 -0.915 13.438 1.00 93.38 87 ARG A C 1
ATOM 732 O O . ARG A 1 87 ? -17.352 -0.668 14.073 1.00 93.38 87 ARG A O 1
ATOM 739 N N . LYS A 1 88 ? -15.830 -2.151 13.338 1.00 90.81 88 LYS A N 1
ATOM 740 C CA . LYS A 1 88 ? -16.407 -3.316 14.025 1.00 90.81 88 LYS A CA 1
ATOM 741 C C . LYS A 1 88 ? -16.251 -3.213 15.545 1.00 90.81 88 LYS A C 1
ATOM 743 O O . LYS A 1 88 ? -17.205 -3.489 16.264 1.00 90.81 88 LYS A O 1
ATOM 748 N N . LEU A 1 89 ? -15.077 -2.808 16.033 1.00 90.50 89 LEU A N 1
ATOM 749 C CA . LEU A 1 89 ? -14.799 -2.689 17.472 1.00 90.50 89 LEU A CA 1
ATOM 750 C C . LEU A 1 89 ? -15.599 -1.569 18.149 1.00 90.50 89 LEU A C 1
ATOM 752 O O . LEU A 1 89 ? -15.978 -1.707 19.316 1.00 90.50 89 LEU A O 1
ATOM 756 N N . THR A 1 90 ? -15.851 -0.472 17.431 1.00 90.69 90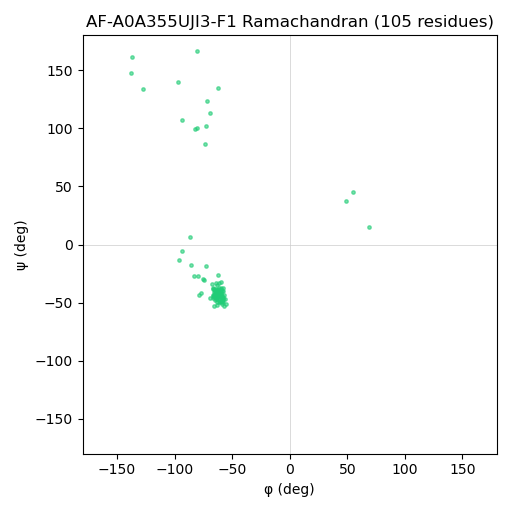 THR A N 1
ATOM 757 C CA . THR A 1 90 ? -16.568 0.704 17.945 1.00 90.69 90 THR A CA 1
ATOM 758 C C . THR A 1 90 ? -18.053 0.713 17.599 1.00 90.69 90 THR A C 1
ATOM 760 O O . THR A 1 90 ? -18.794 1.518 18.162 1.00 90.69 90 THR A O 1
ATOM 763 N N . LEU A 1 91 ? -18.491 -0.154 16.676 1.00 91.00 91 LEU A N 1
ATOM 764 C CA . LEU A 1 91 ? -19.815 -0.100 16.049 1.00 91.00 91 LEU A CA 1
ATOM 765 C C . LEU A 1 91 ? -20.136 1.313 15.544 1.00 91.00 91 LEU A C 1
ATOM 767 O O . LEU A 1 91 ? -21.260 1.799 15.660 1.00 91.00 91 LEU A O 1
ATOM 771 N N . TYR A 1 92 ? -19.124 1.998 15.016 1.00 91.50 92 TYR A N 1
ATOM 772 C CA . TYR A 1 92 ? -19.215 3.384 14.587 1.00 91.50 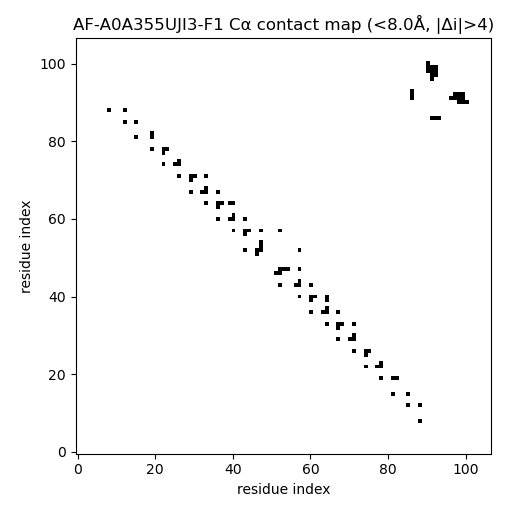92 TYR A CA 1
ATOM 773 C C . TYR A 1 92 ? -18.726 3.531 13.157 1.00 91.50 92 TYR A C 1
ATOM 775 O O . TYR A 1 92 ? -17.673 3.015 12.789 1.00 91.50 92 TYR A O 1
ATOM 783 N N . ASP A 1 93 ? -19.489 4.250 12.345 1.00 92.50 93 ASP A N 1
ATOM 784 C CA . ASP A 1 93 ? -19.096 4.641 11.005 1.00 92.50 93 ASP A CA 1
ATOM 785 C C . ASP A 1 93 ? -18.464 6.034 11.045 1.00 92.50 93 ASP A C 1
ATOM 787 O O . ASP A 1 93 ? -19.136 7.052 11.207 1.00 92.50 93 ASP A O 1
ATOM 791 N N . PHE A 1 94 ? -17.145 6.071 10.876 1.00 90.88 94 PHE A N 1
ATOM 792 C CA . PHE A 1 94 ? -16.372 7.311 10.876 1.00 90.88 94 PHE A CA 1
ATOM 793 C C . PHE A 1 94 ? -16.573 8.154 9.610 1.00 90.88 94 PHE A C 1
ATOM 795 O O . PHE A 1 94 ? -16.263 9.339 9.626 1.00 90.88 94 PHE A O 1
ATOM 802 N N . LYS A 1 95 ? -17.076 7.572 8.510 1.00 91.31 95 LYS A N 1
ATOM 803 C CA . LYS A 1 95 ? -17.344 8.311 7.268 1.00 91.31 95 LYS A CA 1
ATOM 804 C C . LYS A 1 95 ? -18.647 9.099 7.372 1.00 91.31 95 LYS A C 1
ATOM 806 O O . LYS A 1 95 ? -18.694 10.241 6.931 1.00 91.31 95 LYS A O 1
ATOM 811 N N . THR A 1 96 ? -19.697 8.494 7.926 1.00 93.62 96 THR A N 1
ATOM 812 C CA . THR A 1 96 ? -21.006 9.154 8.108 1.00 93.62 96 THR A CA 1
ATOM 813 C C . THR A 1 96 ? -21.167 9.807 9.477 1.00 93.62 96 THR A C 1
ATOM 815 O O . THR A 1 96 ? -22.161 10.490 9.708 1.00 93.62 96 THR A O 1
ATOM 818 N N . ASN A 1 97 ? -20.194 9.614 10.371 1.00 92.12 97 ASN A N 1
ATOM 819 C CA . ASN A 1 97 ? -20.208 10.086 11.750 1.00 92.12 97 ASN A CA 1
ATOM 820 C C . ASN A 1 97 ? -21.450 9.608 12.524 1.00 92.12 97 ASN A C 1
ATOM 822 O O . ASN A 1 97 ? -22.128 10.385 13.197 1.00 92.12 97 ASN A O 1
ATOM 826 N N . GLN A 1 98 ? -21.784 8.323 12.386 1.00 91.81 98 GLN A N 1
ATOM 827 C CA . GLN A 1 98 ? -22.970 7.723 12.999 1.00 91.81 98 GLN A CA 1
ATOM 828 C C . GLN A 1 98 ? -22.660 6.342 13.574 1.00 91.81 98 GLN A C 1
ATOM 830 O O . GLN A 1 98 ? -21.869 5.579 13.021 1.00 91.81 98 GLN A O 1
ATOM 835 N N . LYS A 1 99 ? -23.339 5.981 14.669 1.00 90.75 99 LYS A N 1
ATOM 836 C CA . LYS A 1 99 ? -23.325 4.601 15.173 1.00 90.75 99 LYS A CA 1
ATOM 837 C C . LYS A 1 99 ? -23.933 3.668 14.127 1.00 90.75 99 LYS A C 1
ATOM 839 O O . LYS A 1 99 ? -24.995 3.959 13.576 1.00 90.75 99 LYS A O 1
ATOM 844 N N . ILE A 1 100 ? -23.278 2.538 13.895 1.00 89.00 100 ILE A N 1
ATOM 845 C CA . ILE A 1 100 ? -23.776 1.465 13.041 1.00 89.00 100 ILE A CA 1
ATOM 846 C C . ILE A 1 100 ? -24.959 0.834 13.772 1.00 89.00 100 ILE A C 1
ATOM 848 O O . ILE A 1 100 ? -24.806 0.258 14.848 1.00 89.00 100 ILE A O 1
ATOM 852 N N . LYS A 1 101 ? -26.152 0.993 13.202 1.00 86.62 101 LYS A N 1
ATOM 853 C CA . LYS A 1 101 ? -27.385 0.407 13.727 1.00 86.62 101 LYS A CA 1
ATOM 854 C C . LYS A 1 101 ? -27.675 -0.894 12.993 1.00 86.62 101 LYS A C 1
ATOM 856 O O . LYS A 1 101 ? -27.527 -0.958 11.773 1.00 86.62 101 LYS A O 1
ATOM 861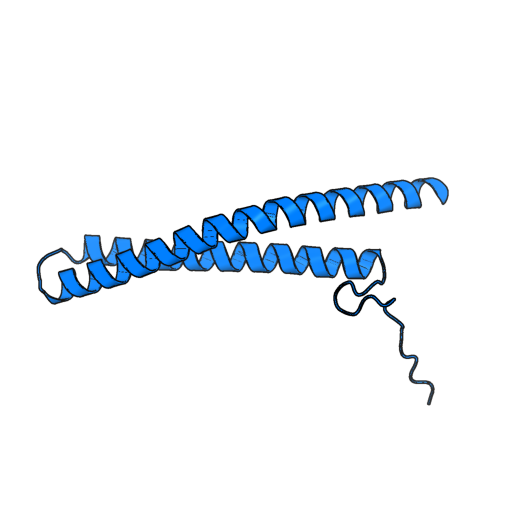 N N . TYR A 1 102 ? -28.127 -1.901 13.729 1.00 78.25 102 TYR A N 1
ATOM 862 C CA . TYR A 1 102 ? -28.767 -3.058 13.121 1.00 78.25 102 TYR A CA 1
ATOM 863 C C . TYR A 1 102 ? -30.148 -2.620 12.622 1.00 78.25 102 TYR A C 1
ATOM 865 O O . TYR A 1 102 ? -30.930 -2.063 13.392 1.00 78.25 102 TYR A O 1
ATOM 873 N N . LYS A 1 103 ? -30.429 -2.797 11.327 1.00 74.69 103 LYS A N 1
ATOM 874 C CA . LYS A 1 103 ? -31.807 -2.739 10.838 1.00 74.69 103 LYS A CA 1
ATOM 875 C C . LYS A 1 103 ? -32.408 -4.109 11.101 1.00 74.69 103 LYS A C 1
ATOM 877 O O . LYS A 1 103 ? -32.134 -5.051 10.367 1.00 74.69 103 LYS A O 1
ATOM 882 N N . GLU A 1 104 ? -33.162 -4.209 12.181 1.00 66.75 104 GLU A N 1
ATOM 883 C CA . GLU A 1 104 ? -34.005 -5.365 12.436 1.00 66.75 104 GLU A CA 1
ATOM 884 C C . GLU A 1 104 ? -35.178 -5.260 11.454 1.00 66.75 104 GLU A C 1
ATOM 886 O O . GLU A 1 104 ? -36.055 -4.411 11.606 1.00 66.75 104 GLU A O 1
ATOM 891 N N . ASN A 1 105 ? -35.134 -6.034 10.369 1.00 60.31 105 ASN A N 1
ATOM 892 C CA . ASN A 1 105 ? -36.305 -6.220 9.522 1.00 60.31 105 ASN A CA 1
ATOM 893 C C . ASN A 1 105 ? -37.255 -7.134 10.306 1.00 60.31 105 ASN A C 1
ATOM 895 O O . ASN A 1 105 ? -37.158 -8.353 10.197 1.00 60.31 105 ASN A O 1
ATOM 899 N N . MET A 1 106 ? -38.093 -6.552 11.164 1.00 51.53 106 MET A N 1
ATOM 900 C CA . MET A 1 106 ? -39.250 -7.255 11.710 1.00 51.53 106 MET A CA 1
ATOM 901 C C . MET A 1 106 ? -40.358 -7.194 10.655 1.00 51.53 106 MET A C 1
ATOM 903 O O . MET A 1 106 ? -40.977 -6.145 10.475 1.00 51.53 106 MET A O 1
ATOM 907 N N . GLU A 1 107 ? -40.517 -8.295 9.919 1.00 44.53 107 GLU A N 1
ATOM 908 C CA . GLU A 1 107 ? -41.798 -8.682 9.311 1.00 44.53 107 GLU A CA 1
ATOM 909 C C . GLU A 1 107 ? -42.663 -9.388 10.360 1.00 44.53 107 GLU A C 1
ATOM 911 O O . GLU A 1 107 ? -42.092 -10.167 11.162 1.00 44.53 107 GLU A O 1
#

pLDDT: mean 91.7, std 13.24, range [41.19, 98.69]

Radius of gyration: 22.07 Å; Cα contacts (8 Å, |Δi|>4): 61; chains: 1; bounding box: 61×20×65 Å

Solvent-accessible surface area (backbone atoms only — not comparable to full-atom values): 5889 Å² total; per-residue (Å²): 123,74,72,66,54,55,60,52,51,52,50,52,50,53,54,49,52,52,50,47,53,55,46,54,55,49,47,57,53,38,46,53,52,25,55,51,27,46,53,47,25,55,54,35,48,56,32,37,79,70,68,74,48,54,70,67,64,32,51,51,33,48,50,50,24,52,51,33,46,51,53,39,52,52,50,53,50,52,44,49,53,50,55,54,48,50,28,64,78,66,39,35,37,81,89,79,72,41,70,64,72,83,82,78,83,81,127

Nearest PDB structures (foldseek):
  4tko-assembly1_B  TM=8.914E-01  e=1.854E-01  Aquifex aeolicus VF5
  5c22-assembly3_C  TM=5.543E-01  e=2.057E+00  Escherichia coli
  5c22-assembly4_D  TM=5.311E-01  e=2.453E+00  Escherichia coli
  5c21-assembly1_A  TM=3.661E-01  e=1.364E+00  Escherichia coli
  8otz-assembly1_C7  TM=4.952E-01  e=7.481E+00  Bos taurus

Foldseek 3Di:
DVVVVVVVLVVVLVVLVVLLVVLVVVLVVLVVQLVVLVVQLVVLVVCVVVVNDDPVSNVVSVVSNVVSVVVSVVSVVVSVVSQVVSCVSQCADPVVRGRPDDPPPDD